Protein AF-A0A9N9P558-F1 (afdb_monomer_lite)

Organism: NCBI:txid94023

Secondary structure (DSSP, 8-state):
----HHHHHHHHHTT-TT-EEEEEEEEE-TT--EEEEEEEEE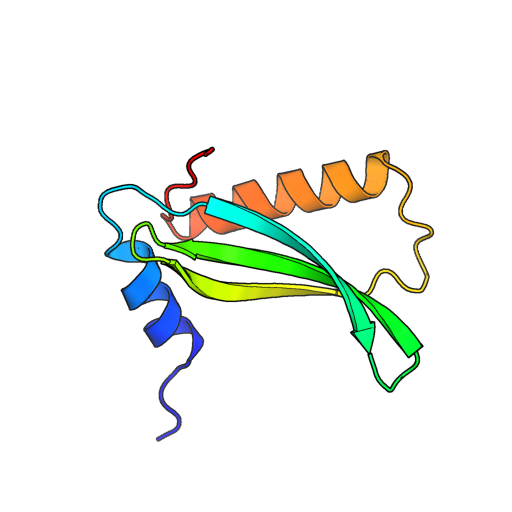TT--EEEEEEEE-TT----HHHHHHHHHHHHHHHHHTTPPB---

Sequence (86 aa):
AAYDLKTTQLKIISKDKYGVTLAFDGWKNVAKQSLLGSILITSDGKTIVWKADDISGIRSCWPDIIAKTKNLLLEIEKEGIQINAV

pLDDT: mean 87.0, std 9.79, range [44.03, 95.19]

Foldseek 3Di:
DPDPPVVVVLVVQVPQPPFWAWDWDWDQDPVRWIWIWIWTAGPVGDIDGPDIDGCRVPPPDPVNVVVVVVVVVVVCVVSVTDYDDD

Structure (mmCIF, N/CA/C/O backbone):
data_AF-A0A9N9P558-F1
#
_entry.id   AF-A0A9N9P558-F1
#
loop_
_atom_site.group_PDB
_atom_site.id
_atom_site.type_symbol
_atom_site.label_atom_id
_atom_site.label_alt_id
_atom_site.label_comp_id
_atom_site.label_asym_id
_atom_site.label_entity_id
_atom_site.label_seq_id
_atom_site.pdbx_PDB_ins_code
_atom_site.Cartn_x
_atom_site.Cartn_y
_atom_site.Cartn_z
_atom_site.occupancy
_atom_site.B_iso_or_equiv
_atom_site.auth_seq_id
_atom_site.auth_comp_id
_atom_site.auth_asym_id
_atom_site.auth_atom_id
_atom_site.pdbx_PDB_model_num
ATOM 1 N N . ALA A 1 1 ? -26.270 2.692 -15.575 1.00 44.03 1 ALA A N 1
ATOM 2 C CA . ALA A 1 1 ? -25.357 3.598 -14.853 1.00 44.03 1 ALA A CA 1
ATOM 3 C C . ALA A 1 1 ? -24.214 2.756 -14.311 1.00 44.03 1 ALA A C 1
ATOM 5 O O . ALA A 1 1 ? -24.493 1.795 -13.605 1.00 44.03 1 ALA A O 1
ATOM 6 N N . ALA A 1 2 ? -22.964 3.025 -14.697 1.00 49.56 2 ALA A N 1
ATOM 7 C CA . ALA A 1 2 ? -21.831 2.387 -14.035 1.00 49.56 2 ALA A CA 1
ATOM 8 C C . ALA A 1 2 ? -21.833 2.890 -12.588 1.00 49.56 2 ALA A C 1
ATOM 10 O O . ALA A 1 2 ? -21.697 4.091 -12.361 1.00 49.56 2 ALA A O 1
ATOM 11 N N . TYR A 1 3 ? -22.097 2.008 -11.625 1.00 58.38 3 TYR A N 1
ATOM 12 C CA . TYR A 1 3 ? -21.875 2.342 -10.224 1.00 58.38 3 TYR A CA 1
ATOM 13 C C . TYR A 1 3 ? -20.423 2.793 -10.097 1.00 58.38 3 TYR A C 1
ATOM 15 O O . TYR A 1 3 ? -19.524 2.091 -10.561 1.00 58.38 3 TYR A O 1
ATOM 23 N N . ASP A 1 4 ? -20.198 3.970 -9.517 1.00 81.00 4 ASP A N 1
ATOM 24 C CA . ASP A 1 4 ? -18.845 4.437 -9.262 1.00 81.00 4 ASP A CA 1
ATOM 25 C C . ASP A 1 4 ? -18.190 3.487 -8.246 1.00 81.00 4 ASP A C 1
ATOM 27 O O . ASP A 1 4 ? -18.497 3.488 -7.046 1.00 81.00 4 ASP A O 1
ATOM 31 N N . LEU A 1 5 ? -17.334 2.610 -8.775 1.00 79.00 5 LEU A N 1
ATOM 32 C CA . LEU A 1 5 ? -16.566 1.618 -8.032 1.00 79.00 5 LEU A CA 1
ATOM 33 C C . LEU A 1 5 ? -15.732 2.291 -6.943 1.00 79.00 5 LEU A C 1
ATOM 35 O O . LEU A 1 5 ? -15.703 1.779 -5.824 1.00 79.00 5 LEU A O 1
ATOM 39 N N . LYS A 1 6 ? -15.154 3.469 -7.226 1.00 79.81 6 LYS A N 1
ATOM 40 C CA . LYS A 1 6 ? -14.361 4.221 -6.250 1.00 79.81 6 LYS A CA 1
ATOM 41 C C . LYS A 1 6 ? -15.245 4.676 -5.092 1.00 79.81 6 LYS A C 1
ATOM 43 O O . LYS A 1 6 ? -14.946 4.375 -3.940 1.00 79.81 6 LYS A O 1
ATOM 48 N N . THR A 1 7 ? -16.381 5.315 -5.382 1.00 83.38 7 THR A N 1
ATOM 49 C CA . THR A 1 7 ? -17.344 5.731 -4.343 1.00 83.38 7 THR A CA 1
ATOM 50 C C . THR A 1 7 ? -17.851 4.545 -3.515 1.00 83.38 7 THR A C 1
ATOM 52 O O . THR A 1 7 ? -18.051 4.663 -2.305 1.00 83.38 7 THR A O 1
ATOM 55 N N . THR A 1 8 ? -18.061 3.386 -4.138 1.00 85.94 8 THR A N 1
ATOM 56 C CA . THR A 1 8 ? -18.539 2.184 -3.437 1.00 85.94 8 THR A CA 1
ATOM 57 C C . THR A 1 8 ? -17.469 1.606 -2.511 1.00 85.94 8 THR A C 1
ATOM 59 O O . THR A 1 8 ? -17.761 1.309 -1.354 1.00 85.94 8 THR A O 1
ATOM 62 N N . GLN A 1 9 ? -16.225 1.500 -2.981 1.00 87.69 9 GLN A N 1
ATOM 63 C CA . GLN A 1 9 ? -15.089 1.039 -2.178 1.00 87.69 9 GLN A CA 1
ATOM 64 C C . GLN A 1 9 ? -14.791 1.992 -1.016 1.00 87.69 9 GLN A C 1
ATOM 66 O O . GLN A 1 9 ? -14.643 1.541 0.118 1.00 87.69 9 GLN A O 1
ATOM 71 N N . LEU A 1 10 ? -14.813 3.305 -1.262 1.00 87.06 10 LEU A N 1
ATOM 72 C CA . LEU A 1 10 ? -14.658 4.324 -0.220 1.00 87.06 10 LEU A CA 1
ATOM 73 C C . LEU A 1 10 ? -15.717 4.186 0.876 1.00 87.06 10 LEU A C 1
ATOM 75 O O . LEU A 1 10 ? -15.394 4.262 2.058 1.00 87.06 10 LEU A O 1
ATOM 79 N N . LYS A 1 11 ? -16.979 3.919 0.517 1.00 87.56 11 LYS A N 1
ATOM 80 C CA . LYS A 1 11 ? -18.052 3.667 1.497 1.00 87.56 11 LYS A CA 1
ATOM 81 C C . LYS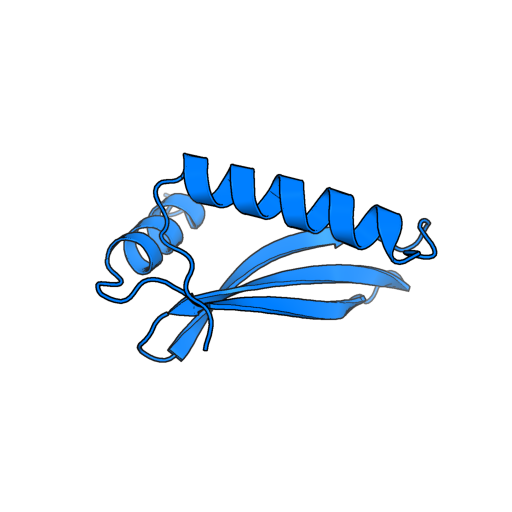 A 1 11 ? -17.830 2.409 2.334 1.00 87.56 11 LYS A C 1
ATOM 83 O O . LYS A 1 11 ? -18.349 2.347 3.443 1.00 87.56 11 LYS A O 1
ATOM 88 N N . ILE A 1 12 ? -17.141 1.400 1.804 1.00 88.12 12 ILE A N 1
ATOM 89 C CA . ILE A 1 12 ? -16.796 0.189 2.561 1.00 88.12 12 ILE A CA 1
ATOM 90 C C . ILE A 1 12 ? -15.682 0.521 3.557 1.00 88.12 12 ILE A C 1
ATOM 92 O O . ILE A 1 12 ? -15.844 0.267 4.745 1.00 88.12 12 ILE A O 1
ATOM 96 N N . ILE A 1 13 ? -14.606 1.149 3.080 1.00 92.06 13 ILE A N 1
ATOM 97 C CA . ILE A 1 13 ? -13.407 1.462 3.872 1.00 92.06 13 ILE A CA 1
ATOM 98 C C . ILE A 1 13 ? -13.711 2.479 4.978 1.00 92.06 13 ILE A C 1
ATOM 100 O O . ILE A 1 13 ? -13.343 2.271 6.127 1.00 92.06 13 ILE A O 1
ATOM 104 N N . SER A 1 14 ? -14.426 3.559 4.654 1.00 88.44 14 SER A N 1
ATOM 105 C CA . SER A 1 14 ? -14.762 4.630 5.612 1.00 88.44 14 SER A CA 1
ATOM 106 C C . SER A 1 14 ? -15.699 4.190 6.738 1.00 88.44 14 SER A C 1
ATOM 108 O O . SER A 1 14 ? -15.808 4.875 7.751 1.00 88.44 14 SER A O 1
ATOM 110 N N . LYS A 1 15 ? -16.395 3.060 6.573 1.00 89.50 15 LYS A N 1
ATOM 111 C CA . LYS A 1 15 ? -17.243 2.472 7.617 1.00 89.50 15 LYS A CA 1
ATOM 112 C C . LYS A 1 15 ? -16.473 1.561 8.563 1.00 89.50 15 LYS A C 1
ATOM 114 O O . LYS A 1 15 ? -17.065 1.089 9.535 1.00 89.50 15 LYS A O 1
ATOM 119 N N . ASP A 1 16 ? -15.201 1.288 8.285 1.00 93.12 16 ASP A N 1
ATOM 120 C CA . ASP A 1 16 ? -14.399 0.473 9.175 1.00 93.12 16 ASP A CA 1
ATOM 121 C C . ASP A 1 16 ? -14.124 1.225 10.479 1.00 93.12 16 ASP A C 1
ATOM 123 O O . ASP A 1 16 ? -13.383 2.206 10.525 1.00 93.12 16 ASP A O 1
ATOM 127 N N . LYS A 1 17 ? -14.744 0.749 11.560 1.00 91.12 17 LYS A N 1
ATOM 128 C CA . LYS A 1 17 ? -14.619 1.342 12.894 1.00 91.12 17 LYS A CA 1
ATOM 129 C C . LYS A 1 17 ? -13.194 1.250 13.440 1.00 91.12 17 LYS A C 1
ATOM 131 O O . LYS A 1 17 ? -12.800 2.087 14.248 1.00 91.12 17 LYS A O 1
ATOM 136 N N . TYR A 1 18 ? -12.460 0.212 13.058 1.00 91.31 18 TYR A N 1
ATOM 137 C CA . TYR A 1 18 ? -11.137 -0.090 13.587 1.00 91.31 18 TYR A CA 1
ATOM 138 C C . TYR A 1 18 ? -10.042 0.292 12.604 1.00 91.31 18 TYR A C 1
ATOM 140 O O . TYR A 1 18 ? -8.927 -0.185 12.770 1.00 91.31 18 TYR A O 1
ATOM 148 N N . GLY A 1 19 ? -10.338 1.120 11.598 1.00 92.31 19 GLY A N 1
ATOM 149 C CA . GLY A 1 19 ? -9.408 1.442 10.523 1.00 92.31 19 GLY A CA 1
ATOM 150 C C . GLY A 1 19 ? -9.053 0.234 9.654 1.00 92.31 19 GLY A C 1
ATOM 151 O O . GLY A 1 19 ? -9.513 -0.886 9.864 1.00 92.31 19 GLY A O 1
ATOM 152 N N . VAL A 1 20 ? -8.224 0.477 8.647 1.00 94.88 20 VAL A N 1
ATOM 153 C CA . VAL A 1 20 ? -7.806 -0.546 7.6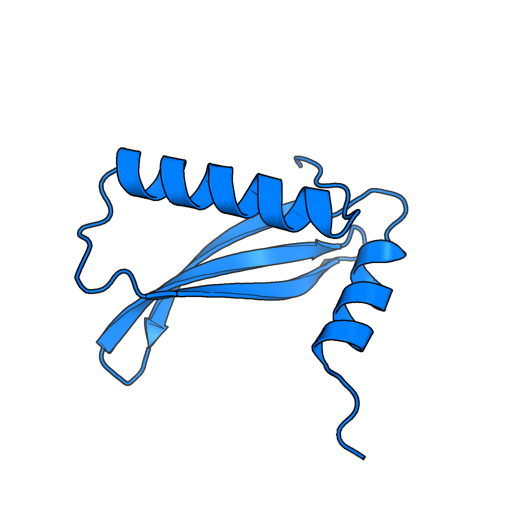85 1.00 94.88 20 VAL A CA 1
ATOM 154 C C . VAL A 1 20 ? -6.309 -0.800 7.751 1.00 94.88 20 VAL A C 1
ATOM 156 O O . VAL A 1 20 ? -5.518 0.097 8.031 1.00 94.88 20 VAL A O 1
ATOM 159 N N . THR A 1 21 ? -5.902 -2.024 7.450 1.00 95.19 21 THR A N 1
ATOM 160 C CA . THR A 1 21 ? -4.497 -2.390 7.286 1.00 95.19 21 THR A CA 1
ATOM 161 C C . THR A 1 21 ? -4.041 -2.059 5.875 1.00 95.19 21 THR A C 1
ATOM 163 O O . THR A 1 21 ? -4.691 -2.445 4.904 1.00 95.19 21 THR A O 1
ATOM 166 N N . LEU A 1 22 ? -2.903 -1.376 5.753 1.00 93.88 22 LEU A N 1
ATOM 167 C CA . LEU A 1 22 ? -2.225 -1.179 4.476 1.00 93.88 22 LEU A CA 1
ATOM 168 C C . LEU A 1 22 ? -1.211 -2.306 4.252 1.00 93.88 22 LEU A C 1
ATOM 170 O O . LEU A 1 22 ? -0.282 -2.475 5.040 1.00 93.88 22 LEU A O 1
ATOM 174 N N . ALA A 1 23 ? -1.365 -3.035 3.153 1.00 93.06 23 ALA A N 1
ATOM 175 C CA . ALA A 1 23 ? -0.434 -4.058 2.699 1.00 93.06 23 ALA A CA 1
ATOM 176 C C . ALA A 1 23 ? 0.105 -3.726 1.302 1.00 93.06 23 ALA A C 1
ATOM 178 O O . ALA A 1 23 ? -0.542 -3.040 0.507 1.00 93.06 23 ALA A O 1
ATOM 179 N N . PHE A 1 24 ? 1.295 -4.239 1.004 1.00 90.50 24 PHE A N 1
ATOM 180 C CA . PHE A 1 24 ? 1.918 -4.134 -0.310 1.00 90.50 24 PHE A CA 1
ATOM 181 C C . PHE A 1 24 ? 2.102 -5.525 -0.898 1.00 90.50 24 PHE A C 1
ATOM 183 O O . PHE A 1 24 ? 2.515 -6.437 -0.186 1.00 90.50 24 PHE A O 1
ATOM 190 N N . ASP A 1 25 ? 1.835 -5.666 -2.192 1.00 89.94 25 ASP A N 1
ATOM 191 C CA . ASP A 1 25 ? 2.090 -6.905 -2.923 1.00 89.94 25 ASP A CA 1
ATOM 192 C C . ASP A 1 25 ? 2.745 -6.619 -4.279 1.00 89.94 25 ASP A C 1
ATOM 194 O O . ASP A 1 25 ? 2.474 -5.598 -4.914 1.00 89.94 25 ASP A O 1
ATOM 198 N N . GLY A 1 26 ? 3.639 -7.505 -4.707 1.00 89.50 26 GLY A N 1
ATOM 199 C CA . GLY A 1 26 ? 4.414 -7.383 -5.936 1.00 89.50 26 GLY A CA 1
ATOM 200 C C . GLY A 1 26 ? 3.943 -8.380 -6.989 1.00 89.50 26 GLY A C 1
ATOM 201 O O . GLY A 1 26 ? 4.023 -9.587 -6.788 1.00 89.50 26 GLY A O 1
ATOM 202 N N . TRP A 1 27 ? 3.526 -7.890 -8.155 1.00 90.25 27 TRP A N 1
ATOM 203 C CA . TRP A 1 27 ? 2.907 -8.707 -9.202 1.00 90.25 27 TRP A CA 1
ATOM 204 C C . TRP A 1 27 ? 3.657 -8.522 -10.512 1.00 90.25 27 TRP A C 1
ATOM 206 O O . TRP A 1 27 ? 4.133 -7.428 -10.813 1.00 90.25 27 TRP A O 1
ATOM 216 N N . LYS A 1 28 ? 3.700 -9.560 -11.347 1.00 90.75 28 LYS A N 1
ATOM 217 C CA . LYS A 1 28 ? 4.075 -9.408 -12.754 1.00 90.75 28 LYS A CA 1
ATOM 218 C C . LYS A 1 28 ? 2.855 -9.662 -13.620 1.00 90.75 28 LYS A C 1
ATOM 220 O O . LYS A 1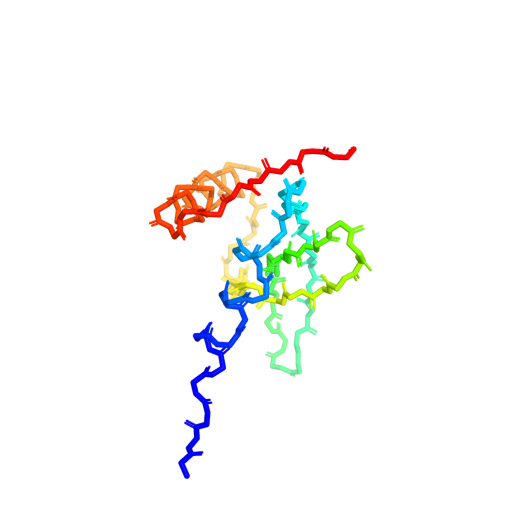 28 ? 2.282 -10.747 -13.567 1.00 90.75 28 LYS A O 1
ATOM 225 N N . ASN A 1 29 ? 2.440 -8.664 -14.391 1.00 90.94 29 ASN A N 1
ATOM 226 C CA . ASN A 1 29 ? 1.257 -8.796 -15.237 1.00 90.94 29 ASN A CA 1
ATOM 227 C C . ASN A 1 29 ? 1.580 -9.493 -16.576 1.00 90.94 29 ASN A C 1
ATOM 229 O O . ASN A 1 29 ? 2.739 -9.760 -16.907 1.00 90.94 29 ASN A O 1
ATOM 233 N N . VAL A 1 30 ? 0.543 -9.761 -17.378 1.00 93.31 30 VAL A N 1
ATOM 234 C CA . VAL A 1 30 ? 0.666 -10.412 -18.699 1.00 93.31 30 VAL A CA 1
ATOM 235 C C . VAL A 1 30 ? 1.493 -9.604 -19.709 1.00 93.31 30 VAL A C 1
ATOM 237 O O . VAL A 1 30 ? 2.100 -10.182 -20.606 1.00 93.31 30 VAL A O 1
ATOM 240 N N . ALA A 1 31 ? 1.584 -8.283 -19.526 1.00 92.56 31 ALA A N 1
ATOM 241 C CA . ALA A 1 31 ? 2.436 -7.388 -20.311 1.00 92.56 31 ALA A CA 1
ATOM 242 C C . ALA A 1 31 ? 3.900 -7.371 -19.825 1.00 92.56 31 ALA A C 1
ATOM 244 O O . ALA A 1 31 ? 4.707 -6.585 -20.316 1.00 92.56 31 ALA A O 1
ATOM 245 N N . LYS A 1 32 ? 4.259 -8.253 -18.879 1.00 90.50 32 LYS A N 1
ATOM 246 C CA . LYS A 1 32 ? 5.580 -8.364 -18.242 1.00 90.50 32 LYS A CA 1
ATOM 247 C C . LYS A 1 32 ? 5.987 -7.133 -17.431 1.00 90.50 32 LYS A C 1
ATOM 249 O O . LYS A 1 32 ? 7.168 -7.006 -17.103 1.00 90.50 32 LYS A O 1
ATOM 254 N N . GLN A 1 33 ? 5.031 -6.284 -17.061 1.00 90.69 33 GLN A N 1
ATOM 255 C CA . GLN A 1 33 ? 5.283 -5.178 -16.151 1.00 90.69 33 GLN A CA 1
ATOM 256 C C . GLN A 1 33 ? 5.368 -5.688 -14.712 1.00 90.69 33 GLN A C 1
ATOM 258 O O . GLN A 1 33 ? 4.557 -6.520 -14.301 1.00 90.69 33 GLN A O 1
ATOM 263 N N . SER A 1 34 ? 6.338 -5.185 -13.956 1.00 89.75 34 SER A N 1
ATOM 264 C CA . SER A 1 34 ? 6.406 -5.332 -12.504 1.00 89.75 34 SER A CA 1
ATOM 265 C C . SER A 1 34 ? 5.516 -4.267 -11.873 1.00 89.75 34 SER A C 1
ATOM 267 O O . SER A 1 34 ? 5.721 -3.081 -12.114 1.00 89.75 34 SER A O 1
ATOM 269 N N . LEU A 1 35 ? 4.541 -4.680 -11.070 1.00 90.62 35 LEU A N 1
ATOM 270 C CA . LEU A 1 35 ? 3.594 -3.799 -10.398 1.00 90.62 35 LEU A CA 1
ATOM 271 C C . LEU A 1 35 ? 3.772 -3.890 -8.886 1.00 90.62 35 LEU A C 1
ATOM 273 O O . LEU A 1 35 ? 3.869 -4.990 -8.339 1.00 90.62 35 LEU A O 1
ATOM 277 N N . LEU A 1 36 ? 3.750 -2.741 -8.218 1.00 90.56 36 LEU A N 1
ATOM 278 C CA . LEU A 1 36 ? 3.589 -2.650 -6.772 1.00 90.56 36 LEU A CA 1
ATOM 279 C C . LEU A 1 36 ? 2.127 -2.319 -6.472 1.00 90.56 36 LEU A C 1
ATOM 281 O O . LEU A 1 36 ? 1.672 -1.198 -6.694 1.00 90.56 36 LEU A O 1
ATOM 285 N N . GLY A 1 37 ? 1.390 -3.318 -6.004 1.00 92.12 37 GLY A N 1
ATOM 286 C CA . GLY A 1 37 ? 0.025 -3.175 -5.526 1.00 92.12 37 GLY A CA 1
ATOM 287 C C . GLY A 1 37 ? -0.002 -2.667 -4.089 1.00 92.12 37 GLY A C 1
ATOM 288 O O . GLY A 1 37 ? 0.739 -3.150 -3.237 1.00 92.12 37 GLY A O 1
ATOM 289 N N . SER A 1 38 ? -0.884 -1.714 -3.817 1.00 92.75 38 SER A N 1
ATOM 290 C CA . SER A 1 38 ? -1.247 -1.257 -2.480 1.00 92.75 38 SER A CA 1
ATOM 291 C C . SER A 1 38 ? -2.662 -1.712 -2.173 1.00 92.75 38 SER A C 1
ATOM 293 O O . SER A 1 38 ? -3.590 -1.471 -2.950 1.00 92.75 38 SER A O 1
ATOM 295 N N . ILE A 1 39 ? -2.814 -2.386 -1.045 1.00 93.75 39 ILE A N 1
ATOM 296 C CA . ILE A 1 39 ? -4.019 -3.109 -0.672 1.00 93.75 39 ILE A CA 1
ATOM 297 C C . ILE A 1 39 ? -4.489 -2.590 0.682 1.00 93.75 39 ILE A C 1
ATOM 299 O O . ILE A 1 39 ? -3.700 -2.506 1.6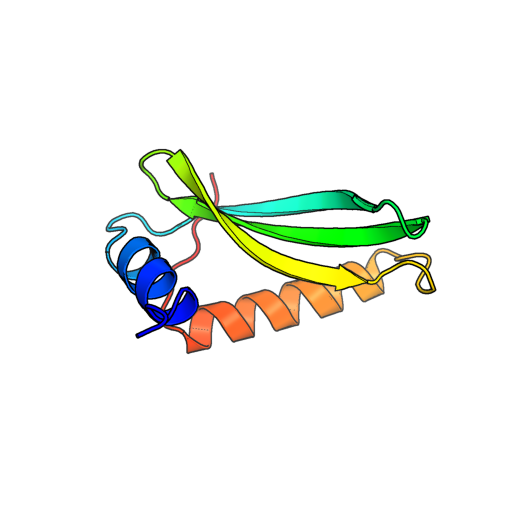19 1.00 93.75 39 ILE A O 1
ATOM 303 N N . LEU A 1 40 ? -5.774 -2.261 0.782 1.00 94.06 40 LEU A N 1
ATOM 304 C CA . LEU A 1 40 ? -6.429 -1.937 2.043 1.00 94.06 40 LEU A CA 1
ATOM 305 C C . LEU A 1 40 ? -7.251 -3.137 2.495 1.00 94.06 40 LEU A C 1
ATOM 307 O O . LEU A 1 40 ? -8.043 -3.678 1.721 1.00 94.06 40 LEU A O 1
ATOM 311 N N . ILE A 1 41 ? -7.048 -3.554 3.736 1.00 94.81 41 ILE A N 1
ATOM 312 C CA . ILE A 1 41 ? -7.740 -4.688 4.340 1.00 94.81 41 ILE A CA 1
ATOM 313 C C . ILE A 1 41 ? -8.552 -4.153 5.511 1.00 94.81 41 ILE A C 1
ATOM 315 O O . ILE A 1 41 ? -7.996 -3.571 6.439 1.00 94.81 41 ILE A O 1
ATOM 319 N N . THR A 1 42 ? -9.867 -4.305 5.451 1.00 94.44 42 THR A N 1
ATOM 320 C CA . THR A 1 42 ? -10.757 -3.960 6.563 1.00 94.44 42 THR A CA 1
ATOM 321 C C . THR A 1 42 ? -10.564 -4.921 7.733 1.00 94.44 42 THR A C 1
ATOM 323 O O . THR A 1 42 ? -10.077 -6.041 7.575 1.00 94.44 42 THR A O 1
ATOM 326 N N . SER A 1 43 ? -10.999 -4.511 8.917 1.00 92.88 43 SER A N 1
ATOM 327 C CA . SER A 1 43 ? -10.988 -5.319 10.136 1.00 92.88 43 SER A CA 1
ATOM 328 C C . SER A 1 43 ? -11.814 -6.608 10.027 1.00 92.88 43 SER A C 1
ATOM 330 O O . SER A 1 43 ? -11.521 -7.578 10.722 1.00 92.88 43 SER A O 1
ATOM 332 N N . ASP A 1 44 ? -12.801 -6.660 9.123 1.00 93.06 44 ASP A N 1
ATOM 333 C CA . ASP A 1 44 ? -13.556 -7.876 8.781 1.00 93.06 44 ASP A CA 1
ATOM 334 C C . ASP A 1 44 ? -12.918 -8.714 7.652 1.00 93.06 44 ASP A C 1
ATOM 336 O O . ASP A 1 44 ? -13.502 -9.702 7.204 1.00 93.06 44 ASP A O 1
ATOM 340 N N . GLY A 1 45 ? -11.720 -8.340 7.195 1.00 92.31 45 GLY A N 1
ATOM 341 C CA . GLY A 1 45 ? -10.923 -9.093 6.229 1.00 92.31 45 GLY A CA 1
ATOM 342 C C . GLY A 1 45 ? -11.250 -8.827 4.757 1.00 92.31 45 GLY A C 1
ATOM 343 O O . GLY A 1 45 ? -10.704 -9.511 3.889 1.00 92.31 45 GLY A O 1
ATOM 344 N N . LYS A 1 46 ? -12.105 -7.850 4.422 1.00 93.00 46 LYS A N 1
ATOM 345 C CA . LYS A 1 46 ? -12.330 -7.474 3.017 1.00 93.00 46 LYS A CA 1
ATOM 346 C C . LYS A 1 46 ? -11.103 -6.773 2.459 1.00 93.00 46 LYS A C 1
ATOM 348 O O . LYS A 1 46 ? -10.615 -5.785 2.998 1.00 93.00 46 LYS A O 1
ATOM 353 N N . THR A 1 47 ? -10.649 -7.271 1.321 1.00 92.50 47 THR A N 1
ATOM 354 C CA . THR A 1 47 ? -9.461 -6.786 0.629 1.00 92.50 47 THR A CA 1
ATOM 355 C C . THR A 1 47 ? -9.851 -5.888 -0.537 1.00 92.50 47 THR A C 1
ATOM 357 O O . THR A 1 47 ? -10.647 -6.276 -1.394 1.00 92.50 47 THR A O 1
ATOM 360 N N . ILE A 1 48 ? -9.278 -4.688 -0.591 1.00 91.81 48 ILE A N 1
ATOM 361 C CA . ILE A 1 48 ? -9.518 -3.706 -1.647 1.00 91.81 48 ILE A CA 1
ATOM 362 C C . ILE A 1 48 ? -8.178 -3.315 -2.258 1.00 91.81 48 ILE A C 1
ATOM 364 O O . ILE A 1 48 ? -7.287 -2.822 -1.570 1.00 91.81 48 ILE A O 1
ATOM 368 N N . VAL A 1 49 ? -8.044 -3.515 -3.570 1.00 90.44 49 VAL A N 1
ATOM 369 C CA . VAL A 1 49 ? -6.897 -3.003 -4.327 1.00 90.44 49 VAL A CA 1
ATOM 370 C C . VAL A 1 49 ? -7.070 -1.497 -4.465 1.00 90.44 49 VAL A C 1
ATOM 372 O O . VAL A 1 49 ? -7.982 -1.035 -5.149 1.00 90.44 49 VAL A O 1
ATOM 375 N N . TRP A 1 50 ? -6.212 -0.741 -3.790 1.00 91.88 50 TRP A N 1
ATOM 376 C CA . TRP A 1 50 ? -6.270 0.715 -3.768 1.00 91.88 50 TRP A CA 1
ATOM 377 C C . TRP A 1 50 ? -5.519 1.335 -4.942 1.00 91.88 50 TRP A C 1
ATOM 379 O O . TRP A 1 50 ? -6.016 2.244 -5.605 1.00 91.88 50 TRP A O 1
ATOM 389 N N . LYS A 1 51 ? -4.312 0.831 -5.212 1.00 91.00 51 LYS A N 1
ATOM 390 C CA . LYS A 1 51 ? -3.433 1.345 -6.266 1.00 91.00 51 LYS A CA 1
ATOM 391 C C . LYS A 1 51 ? -2.536 0.233 -6.789 1.00 91.00 51 LYS A C 1
ATOM 393 O O . LYS A 1 51 ? -2.204 -0.687 -6.051 1.00 91.00 51 LYS A O 1
ATOM 398 N N . ALA A 1 52 ? -2.141 0.328 -8.051 1.00 90.75 52 ALA A N 1
ATOM 399 C CA . ALA A 1 52 ? -1.096 -0.500 -8.636 1.00 90.75 52 ALA A CA 1
ATOM 400 C C . ALA A 1 52 ? -0.151 0.414 -9.417 1.00 90.75 52 ALA A C 1
ATOM 402 O O . ALA A 1 52 ? -0.544 0.998 -10.427 1.00 90.75 52 ALA A O 1
ATOM 403 N N . ASP A 1 53 ? 1.073 0.567 -8.925 1.00 88.81 53 ASP A N 1
ATOM 404 C CA . ASP A 1 53 ? 2.100 1.380 -9.567 1.00 88.81 53 ASP A CA 1
ATOM 405 C C . ASP A 1 53 ? 2.981 0.504 -10.461 1.00 88.81 53 ASP A C 1
ATOM 407 O O . ASP A 1 53 ? 3.521 -0.504 -10.006 1.00 88.81 53 ASP A O 1
ATOM 411 N N . ASP A 1 54 ? 3.174 0.904 -11.720 1.00 89.00 54 ASP A N 1
ATOM 412 C CA . ASP A 1 54 ? 4.180 0.284 -12.585 1.00 89.00 54 ASP A CA 1
ATOM 413 C C . ASP A 1 54 ? 5.589 0.659 -12.105 1.00 89.00 54 ASP A C 1
ATOM 415 O O . ASP A 1 54 ? 5.963 1.833 -12.029 1.00 89.00 54 ASP A O 1
ATOM 419 N N . ILE A 1 55 ? 6.367 -0.366 -11.769 1.00 86.88 55 ILE A N 1
ATOM 420 C CA . ILE A 1 55 ? 7.752 -0.282 -11.307 1.00 86.88 55 ILE A CA 1
ATOM 421 C C . ILE A 1 55 ? 8.722 -1.006 -12.255 1.00 86.88 55 ILE A C 1
ATOM 423 O O . ILE A 1 55 ? 9.873 -1.239 -11.911 1.00 86.88 55 ILE A O 1
ATOM 427 N N . SER A 1 56 ? 8.309 -1.354 -13.475 1.00 84.31 56 SER A N 1
ATOM 428 C CA . SER A 1 56 ? 9.126 -2.126 -14.432 1.00 84.31 56 SER A CA 1
ATOM 429 C C . SER A 1 56 ? 10.437 -1.448 -14.826 1.00 84.31 56 SER A C 1
ATOM 431 O O . SER A 1 56 ? 11.441 -2.124 -15.042 1.00 84.31 56 SER A O 1
ATOM 433 N N . GLY A 1 57 ? 10.427 -0.116 -14.926 1.00 73.44 57 GLY A N 1
ATOM 434 C CA . GLY A 1 57 ? 11.610 0.697 -15.238 1.00 73.44 57 GLY A CA 1
ATOM 435 C C . GLY A 1 57 ? 12.379 1.169 -14.004 1.00 73.44 57 GLY A C 1
ATOM 436 O O . GLY A 1 57 ? 13.464 1.730 -14.123 1.00 73.44 57 GLY A O 1
ATOM 437 N N . ILE A 1 58 ? 11.823 0.935 -12.817 1.00 67.62 58 ILE A N 1
ATOM 438 C CA . ILE A 1 58 ? 12.380 1.359 -11.544 1.00 67.62 58 ILE A CA 1
ATOM 439 C C . ILE A 1 58 ? 12.810 0.066 -10.869 1.00 67.62 58 ILE A C 1
ATOM 441 O O . ILE A 1 58 ? 11.995 -0.587 -10.222 1.00 67.62 58 ILE A O 1
ATOM 445 N N . ARG A 1 59 ? 14.080 -0.341 -11.006 1.00 62.22 59 ARG A N 1
ATOM 446 C CA . ARG A 1 59 ? 14.672 -1.262 -10.019 1.00 62.22 59 ARG A CA 1
ATOM 447 C C . ARG A 1 59 ? 14.440 -0.585 -8.673 1.00 62.22 59 ARG A C 1
ATOM 449 O O . ARG A 1 59 ? 15.171 0.344 -8.360 1.00 62.22 59 ARG A O 1
ATOM 456 N N . SER A 1 60 ? 13.359 -0.940 -7.979 1.00 60.59 60 SER A N 1
ATOM 457 C CA . SER A 1 60 ? 12.803 -0.120 -6.908 1.00 60.59 60 SER A CA 1
ATOM 458 C C . SER A 1 60 ? 13.718 -0.292 -5.722 1.00 60.59 60 SER A C 1
ATOM 460 O O . SER A 1 60 ? 13.559 -1.191 -4.900 1.00 60.59 60 SER A O 1
ATOM 462 N N . CYS A 1 61 ? 14.767 0.516 -5.699 1.00 72.38 61 CYS A N 1
ATOM 463 C CA . CYS A 1 61 ? 15.639 0.591 -4.563 1.00 72.38 61 CYS A CA 1
ATOM 464 C C . CYS A 1 61 ? 14.783 1.084 -3.396 1.00 72.38 61 CYS A C 1
ATOM 466 O O . CYS A 1 61 ? 13.799 1.809 -3.575 1.00 72.38 61 CYS A O 1
ATOM 468 N N . TRP A 1 62 ? 15.171 0.696 -2.186 1.00 77.44 62 TRP A N 1
ATOM 469 C CA . TRP A 1 62 ? 14.445 1.062 -0.974 1.00 77.44 62 TRP A CA 1
ATOM 470 C C . TRP A 1 62 ? 14.051 2.564 -0.875 1.00 77.44 62 TRP A C 1
ATOM 472 O O . TRP A 1 62 ? 12.972 2.825 -0.340 1.00 77.44 62 TRP A O 1
ATOM 482 N N . PRO A 1 63 ? 14.797 3.558 -1.430 1.00 84.81 63 PRO A N 1
ATOM 483 C CA . PRO A 1 63 ? 14.388 4.962 -1.359 1.00 84.81 63 PRO A CA 1
ATOM 484 C C . PRO A 1 63 ? 13.131 5.279 -2.178 1.00 84.81 63 PRO A C 1
ATOM 486 O O . PRO A 1 63 ? 12.267 6.015 -1.701 1.00 84.81 63 PRO A O 1
ATOM 489 N N . ASP A 1 64 ? 12.995 4.704 -3.377 1.00 83.38 64 ASP A N 1
ATOM 490 C CA . ASP A 1 64 ? 11.832 4.934 -4.244 1.00 83.38 64 ASP A CA 1
ATOM 491 C C . ASP A 1 64 ? 10.571 4.333 -3.625 1.00 83.38 64 ASP A C 1
ATOM 493 O O . ASP A 1 64 ? 9.501 4.944 -3.648 1.00 83.38 64 ASP A O 1
ATOM 497 N N . ILE A 1 65 ? 10.718 3.151 -3.016 1.00 81.12 65 ILE A N 1
ATOM 498 C CA . ILE A 1 65 ? 9.643 2.489 -2.273 1.00 81.12 65 ILE A CA 1
ATOM 499 C C . ILE A 1 65 ? 9.200 3.378 -1.109 1.00 81.12 65 ILE A C 1
ATOM 501 O O . ILE A 1 65 ? 8.008 3.611 -0.948 1.00 81.12 65 ILE A O 1
ATOM 505 N N . ILE A 1 66 ? 10.131 3.954 -0.344 1.00 87.56 66 ILE A N 1
ATOM 506 C CA . ILE A 1 66 ? 9.775 4.867 0.751 1.00 87.56 66 ILE A CA 1
ATOM 507 C C . ILE A 1 66 ? 9.056 6.112 0.263 1.00 87.56 66 ILE A C 1
ATOM 509 O O . ILE A 1 66 ? 8.070 6.515 0.881 1.00 87.56 66 ILE A O 1
ATOM 513 N N . ALA A 1 67 ? 9.541 6.737 -0.809 1.00 89.06 67 ALA A N 1
ATOM 514 C CA . ALA A 1 67 ? 8.894 7.919 -1.363 1.00 89.06 67 ALA A CA 1
ATOM 515 C C . ALA A 1 67 ? 7.455 7.597 -1.797 1.00 89.06 67 ALA A C 1
ATOM 517 O O . ALA A 1 67 ? 6.524 8.321 -1.436 1.00 89.06 67 ALA A O 1
ATOM 518 N N . LYS A 1 68 ? 7.255 6.469 -2.492 1.00 87.44 68 LYS A N 1
ATOM 519 C CA . LYS A 1 68 ? 5.928 5.979 -2.893 1.00 87.44 68 LYS A CA 1
ATOM 520 C C . LYS A 1 68 ? 5.034 5.689 -1.690 1.00 87.44 68 LYS A C 1
ATOM 522 O O . LYS A 1 68 ? 3.912 6.184 -1.654 1.00 87.44 68 LYS A O 1
ATOM 527 N N . THR A 1 69 ? 5.537 4.974 -0.684 1.00 88.50 69 THR A N 1
ATOM 528 C CA . THR A 1 69 ? 4.786 4.663 0.539 1.00 88.50 69 THR A CA 1
ATOM 529 C C . THR A 1 69 ? 4.377 5.929 1.286 1.00 88.50 69 THR A C 1
ATOM 531 O O . THR A 1 69 ? 3.219 6.054 1.667 1.00 88.50 69 THR A O 1
ATOM 534 N N . LYS A 1 70 ? 5.271 6.912 1.451 1.00 92.94 70 LYS A N 1
ATOM 535 C CA . LYS A 1 70 ? 4.933 8.191 2.102 1.00 92.94 70 LYS A CA 1
ATOM 536 C C . LYS A 1 70 ? 3.841 8.949 1.351 1.00 92.94 70 LYS A C 1
ATOM 538 O O . LYS A 1 70 ? 2.888 9.409 1.972 1.00 92.94 70 LYS A O 1
ATOM 543 N N . ASN A 1 71 ? 3.958 9.049 0.027 1.00 92.81 71 ASN A N 1
ATOM 544 C CA . ASN A 1 71 ? 2.948 9.715 -0.796 1.00 92.81 71 ASN A CA 1
ATOM 545 C C . ASN A 1 71 ? 1.594 9.006 -0.710 1.00 92.81 71 ASN A C 1
ATOM 547 O O . ASN A 1 71 ? 0.570 9.664 -0.565 1.00 92.81 71 ASN A O 1
ATOM 551 N N . LEU A 1 72 ? 1.597 7.673 -0.728 1.00 92.38 72 LEU A N 1
ATOM 552 C CA . LEU A 1 72 ? 0.396 6.866 -0.570 1.00 92.38 72 LEU A CA 1
ATOM 553 C C . LEU A 1 72 ? -0.280 7.084 0.791 1.00 92.38 72 LEU A C 1
ATOM 555 O O . LEU A 1 72 ? -1.495 7.239 0.841 1.00 92.38 72 LEU A O 1
ATOM 559 N N . LEU A 1 73 ? 0.485 7.129 1.886 1.00 92.88 73 LEU A N 1
ATOM 560 C CA . LEU A 1 73 ? -0.065 7.405 3.218 1.00 92.88 73 LEU A CA 1
ATOM 561 C C . LEU A 1 73 ? -0.756 8.778 3.261 1.00 92.88 73 LEU A C 1
ATOM 563 O O . LEU A 1 73 ? -1.876 8.876 3.753 1.00 92.88 73 LEU A O 1
ATOM 567 N N . LEU A 1 74 ? -0.139 9.807 2.668 1.00 93.75 74 LEU A N 1
ATOM 568 C CA . LEU A 1 74 ? -0.735 11.145 2.550 1.00 93.75 74 LEU A CA 1
ATOM 569 C C . LEU A 1 74 ? -1.980 11.163 1.645 1.00 93.75 74 LEU A C 1
ATOM 571 O O . LEU A 1 74 ? -2.910 11.925 1.894 1.00 93.75 74 LEU A O 1
ATOM 575 N N . GLU A 1 75 ? -2.006 10.364 0.573 1.00 92.75 75 GLU A N 1
ATOM 576 C CA . GLU A 1 75 ? -3.188 10.198 -0.287 1.00 92.75 75 GLU A CA 1
ATOM 577 C C . GLU A 1 75 ? -4.356 9.574 0.493 1.00 92.75 75 GLU A C 1
ATOM 579 O O . GLU A 1 75 ? -5.474 10.078 0.418 1.00 92.75 75 GLU A O 1
ATOM 584 N N . ILE A 1 76 ? -4.099 8.518 1.269 1.00 90.94 76 ILE A N 1
ATOM 585 C CA . ILE A 1 76 ? -5.119 7.818 2.065 1.00 90.94 76 ILE A CA 1
ATOM 586 C C . ILE A 1 76 ? -5.640 8.711 3.203 1.00 90.94 76 ILE A C 1
ATOM 588 O O . ILE A 1 76 ? -6.849 8.775 3.433 1.00 90.94 76 ILE A O 1
ATOM 592 N N . GLU A 1 77 ? -4.752 9.455 3.869 1.00 90.19 77 GLU A N 1
ATOM 593 C CA . GLU A 1 77 ? -5.120 10.415 4.917 1.00 90.19 77 GLU A CA 1
ATOM 594 C C . GLU A 1 77 ? -6.056 11.512 4.383 1.00 90.19 77 GLU A C 1
ATOM 596 O O . GLU A 1 77 ? -7.056 11.841 5.021 1.00 90.19 77 GLU A O 1
ATOM 601 N N . LYS A 1 78 ? -5.795 12.034 3.174 1.00 92.19 78 LYS A N 1
ATOM 602 C CA . LYS A 1 78 ? -6.667 13.026 2.514 1.00 92.19 78 LYS A CA 1
ATOM 603 C C . LYS A 1 78 ? -8.068 12.497 2.207 1.00 92.19 78 LYS A C 1
ATOM 605 O O . LYS A 1 78 ? -9.008 13.285 2.163 1.00 92.19 78 LYS A O 1
ATOM 610 N N . GLU A 1 79 ? -8.208 11.192 1.999 1.00 89.94 79 GLU A N 1
ATOM 611 C CA . GLU A 1 79 ? -9.501 10.523 1.797 1.00 89.94 79 GLU A CA 1
ATOM 612 C C . GLU A 1 79 ? -10.205 10.216 3.141 1.00 89.94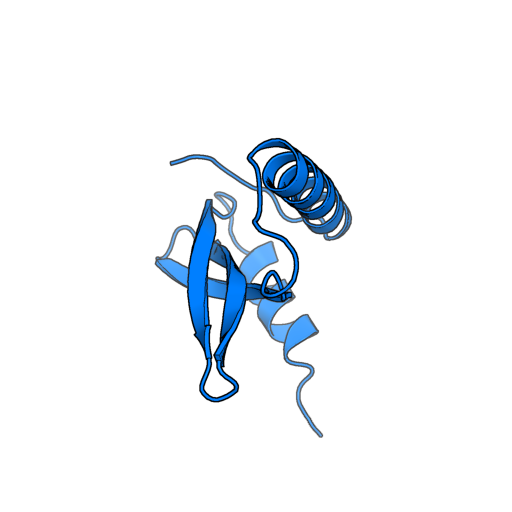 79 GLU A C 1
ATOM 614 O O . GLU A 1 79 ? -11.293 9.639 3.157 1.00 89.94 79 GLU A O 1
ATOM 619 N N . GLY A 1 80 ? -9.617 10.611 4.281 1.00 90.19 80 GLY A N 1
ATOM 620 C CA . GLY A 1 80 ? -10.194 10.442 5.619 1.00 90.19 80 GLY A CA 1
ATOM 621 C C . GLY A 1 80 ? -10.170 9.001 6.129 1.00 90.19 80 GLY A C 1
ATOM 622 O O . GLY A 1 80 ? -10.930 8.646 7.029 1.00 90.19 80 GLY A O 1
ATOM 623 N N . ILE A 1 81 ? -9.330 8.152 5.538 1.00 91.44 81 ILE A N 1
ATOM 624 C CA . ILE A 1 81 ? -9.234 6.733 5.872 1.00 91.44 81 ILE A CA 1
ATOM 625 C C . ILE A 1 81 ? -8.186 6.551 6.971 1.00 91.44 81 ILE A C 1
ATOM 627 O O . ILE A 1 81 ? -7.017 6.892 6.796 1.00 91.44 81 ILE A O 1
ATOM 631 N N . GLN A 1 82 ? -8.590 5.956 8.093 1.00 92.56 82 GLN A N 1
ATOM 632 C CA . GLN A 1 82 ? -7.664 5.594 9.162 1.00 92.56 82 GLN A CA 1
ATOM 633 C C . GLN A 1 82 ? -6.905 4.314 8.799 1.00 92.56 82 GLN A C 1
ATOM 635 O O . GLN A 1 82 ? -7.514 3.262 8.603 1.00 92.56 82 GLN A O 1
ATOM 640 N N . ILE A 1 83 ? -5.575 4.393 8.763 1.00 92.31 83 ILE A N 1
ATOM 641 C CA . ILE A 1 83 ? -4.696 3.230 8.611 1.00 92.31 83 ILE A CA 1
ATOM 642 C C . ILE A 1 83 ? -4.244 2.764 9.990 1.00 92.31 83 ILE A C 1
ATOM 644 O O . ILE A 1 83 ? -3.771 3.575 10.783 1.00 92.31 83 ILE A O 1
ATOM 648 N N . ASN A 1 84 ? -4.321 1.459 10.240 1.00 90.19 84 ASN A N 1
ATOM 649 C CA . ASN A 1 84 ? -3.790 0.834 11.442 1.00 90.19 84 ASN A CA 1
ATOM 650 C C . ASN A 1 84 ? -2.793 -0.275 11.095 1.00 90.19 84 ASN A C 1
ATOM 652 O O . ASN A 1 84 ? -2.920 -0.975 10.088 1.00 90.19 84 ASN A O 1
ATOM 656 N N . ALA A 1 85 ? -1.780 -0.410 11.947 1.00 81.62 85 ALA A N 1
ATOM 657 C CA . ALA A 1 85 ? -0.862 -1.536 11.909 1.00 81.62 85 ALA A CA 1
ATOM 658 C C . ALA A 1 85 ? -1.503 -2.751 12.597 1.00 81.62 85 ALA A C 1
ATOM 660 O O . ALA A 1 85 ? -2.294 -2.585 13.529 1.00 81.62 85 ALA A O 1
ATOM 661 N N . VAL A 1 86 ? -1.145 -3.946 12.128 1.00 70.12 86 VAL A N 1
ATOM 662 C CA . VAL A 1 86 ? -1.502 -5.239 12.734 1.00 70.12 86 VAL A CA 1
ATOM 663 C C . VAL A 1 86 ? -0.244 -5.866 13.303 1.00 70.12 86 VAL A C 1
ATOM 665 O O . VAL A 1 86 ? 0.801 -5.757 12.621 1.00 70.12 86 VAL A O 1
#

Radius of gyration: 13.95 Å; chains: 1; bounding box: 41×23×34 Å